Protein AF-A0A1S8C5R9-F1 (afdb_monomer_lite)

Structure (mmCIF, N/CA/C/O backbone):
data_AF-A0A1S8C5R9-F1
#
_entry.id   AF-A0A1S8C5R9-F1
#
loop_
_atom_site.group_PDB
_atom_site.id
_atom_site.type_symbol
_atom_site.label_atom_id
_atom_site.label_alt_id
_atom_site.label_comp_id
_atom_site.label_asym_id
_atom_site.label_entity_id
_atom_site.label_seq_id
_atom_site.pdbx_PDB_ins_code
_atom_site.Cartn_x
_atom_site.Cartn_y
_atom_site.Cartn_z
_atom_site.occupancy
_atom_site.B_iso_or_equiv
_atom_site.auth_seq_id
_atom_site.auth_comp_id
_atom_site.auth_asym_id
_atom_site.auth_atom_id
_atom_site.pdbx_PDB_model_num
ATOM 1 N N . MET A 1 1 ? -8.268 -9.044 5.255 1.00 75.50 1 MET A N 1
ATOM 2 C CA . MET A 1 1 ? -7.318 -8.316 4.383 1.00 75.50 1 MET A CA 1
ATOM 3 C C . MET A 1 1 ? -8.124 -7.623 3.298 1.00 75.50 1 MET A C 1
ATOM 5 O O . MET A 1 1 ? -9.145 -8.179 2.919 1.00 75.50 1 MET A O 1
ATOM 9 N N . LEU A 1 2 ? -7.698 -6.442 2.844 1.00 86.75 2 LEU A N 1
ATOM 10 C CA . LEU A 1 2 ? -8.316 -5.713 1.730 1.00 86.75 2 LEU A CA 1
ATOM 11 C C . LEU A 1 2 ? -7.567 -6.052 0.435 1.00 86.75 2 LEU A C 1
ATOM 13 O O . LEU A 1 2 ? -6.334 -6.044 0.431 1.00 86.75 2 LEU A O 1
ATOM 17 N N . LEU A 1 3 ? -8.301 -6.357 -0.632 1.00 90.56 3 LEU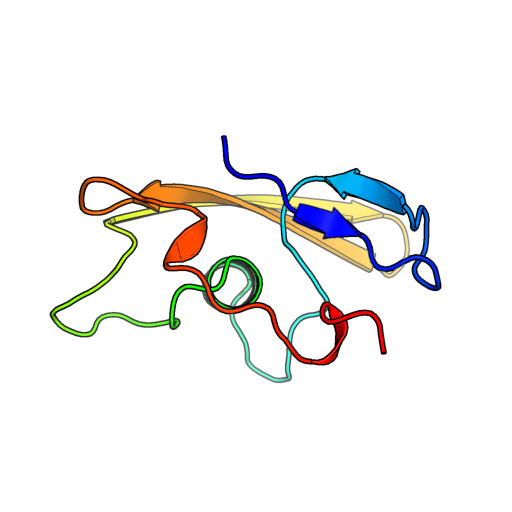 A N 1
ATOM 18 C CA . LEU A 1 3 ? -7.754 -6.618 -1.961 1.00 90.56 3 LEU A CA 1
ATOM 19 C C . LEU A 1 3 ? -8.488 -5.759 -2.988 1.00 90.56 3 LEU A C 1
ATOM 21 O O . LEU A 1 3 ? -9.678 -5.497 -2.839 1.00 90.56 3 LEU A O 1
ATOM 25 N N . GLN A 1 4 ? -7.772 -5.374 -4.038 1.00 88.25 4 GLN A N 1
ATOM 26 C CA . GLN A 1 4 ? -8.290 -4.659 -5.194 1.00 88.25 4 GLN A CA 1
ATOM 27 C C . GLN A 1 4 ? -8.065 -5.503 -6.450 1.00 88.25 4 GLN A C 1
ATOM 29 O O . GLN A 1 4 ? -7.000 -6.106 -6.625 1.00 88.25 4 GLN A O 1
ATOM 34 N N . LEU A 1 5 ? -9.071 -5.542 -7.324 1.00 89.25 5 LEU A N 1
ATOM 35 C CA . LEU A 1 5 ? -8.926 -6.102 -8.660 1.00 89.25 5 LEU A CA 1
ATOM 36 C C . LEU A 1 5 ? -8.147 -5.109 -9.526 1.00 89.25 5 LEU A C 1
ATOM 38 O O . LEU A 1 5 ? -8.561 -3.965 -9.704 1.00 89.25 5 LEU A O 1
ATOM 42 N N . ARG A 1 6 ? -7.003 -5.542 -10.055 1.00 88.31 6 ARG A N 1
ATOM 43 C CA . ARG A 1 6 ? -6.164 -4.711 -10.919 1.00 88.31 6 ARG A CA 1
ATOM 44 C C . ARG A 1 6 ? -6.862 -4.449 -12.245 1.00 88.31 6 ARG A C 1
ATOM 46 O O . ARG A 1 6 ? -7.305 -5.390 -12.907 1.00 88.31 6 ARG A O 1
ATOM 53 N N . VAL A 1 7 ? -6.868 -3.188 -12.667 1.00 86.62 7 VAL A N 1
ATOM 54 C CA . VAL A 1 7 ? -7.315 -2.792 -14.003 1.00 86.62 7 VAL A CA 1
ATOM 55 C C . VAL A 1 7 ? -6.565 -3.582 -15.083 1.00 86.62 7 VAL A C 1
ATOM 57 O O . VAL A 1 7 ? -5.364 -3.842 -14.962 1.00 86.62 7 VAL A O 1
ATOM 60 N N . GLY A 1 8 ? -7.284 -4.003 -16.127 1.00 88.00 8 GLY A N 1
ATOM 61 C CA . GLY A 1 8 ? -6.809 -5.001 -17.092 1.00 88.00 8 GLY A CA 1
ATOM 62 C C . GLY A 1 8 ? -5.530 -4.623 -17.845 1.00 88.00 8 GLY A C 1
ATOM 63 O O . GLY A 1 8 ? -4.746 -5.506 -18.175 1.00 88.00 8 GLY A O 1
ATOM 64 N N . TRP A 1 9 ? -5.281 -3.332 -18.071 1.00 83.44 9 TRP A N 1
ATOM 65 C CA . TRP A 1 9 ? -4.096 -2.854 -18.793 1.00 83.44 9 TRP A CA 1
ATOM 66 C C . TRP A 1 9 ? -2.838 -2.728 -17.919 1.00 83.44 9 TRP A C 1
ATOM 68 O O . TRP A 1 9 ? -1.751 -2.474 -18.437 1.00 83.44 9 TRP A O 1
ATOM 78 N N . SER A 1 10 ? -2.958 -2.908 -16.601 1.00 84.19 10 SER A N 1
ATOM 79 C CA . SER A 1 10 ? -1.815 -2.838 -15.686 1.00 84.19 10 SER A CA 1
ATOM 80 C C . SER A 1 10 ? -0.965 -4.116 -15.713 1.00 84.19 10 SER A C 1
ATOM 82 O O . SER A 1 10 ? -1.383 -5.176 -16.185 1.00 84.19 10 SER A O 1
ATOM 84 N N . HIS A 1 11 ? 0.251 -4.044 -15.163 1.00 81.56 11 HIS A N 1
ATOM 85 C CA . HIS A 1 11 ? 1.072 -5.234 -14.941 1.00 81.56 11 HIS A CA 1
ATOM 86 C C . HIS A 1 11 ? 0.337 -6.217 -14.012 1.00 81.56 11 HIS A C 1
ATOM 88 O O . HIS A 1 11 ? -0.048 -5.853 -12.897 1.00 81.56 11 HIS A O 1
ATOM 94 N N . HIS A 1 12 ? 0.163 -7.461 -14.475 1.00 86.19 12 HIS A N 1
ATOM 95 C CA . HIS A 1 12 ? -0.715 -8.462 -13.852 1.00 86.19 12 HIS A CA 1
ATOM 96 C C . HIS A 1 12 ? -2.187 -8.005 -13.727 1.00 86.19 12 HIS A C 1
ATOM 98 O O . HIS A 1 12 ? -2.865 -8.333 -12.749 1.00 86.19 12 HIS A O 1
ATOM 104 N N . GLY A 1 13 ? -2.690 -7.238 -14.699 1.00 88.88 13 GLY A N 1
ATOM 105 C CA . GLY A 1 13 ? -4.091 -6.823 -14.776 1.00 88.88 13 GLY A CA 1
ATOM 106 C C . GLY A 1 13 ? -5.074 -7.999 -14.739 1.00 88.88 13 GLY A C 1
ATOM 107 O O . GLY A 1 13 ? -4.752 -9.116 -15.144 1.00 88.88 13 GLY A O 1
ATOM 108 N N . GLY A 1 14 ? -6.271 -7.760 -14.199 1.00 90.31 14 GLY A N 1
ATOM 109 C CA . GLY A 1 14 ? -7.296 -8.792 -14.007 1.00 90.31 14 GLY A CA 1
ATOM 110 C C . GLY A 1 14 ? -7.056 -9.723 -12.811 1.00 90.31 14 GLY A C 1
ATOM 111 O O . GLY A 1 14 ? -7.823 -10.662 -12.610 1.00 90.31 14 GLY A O 1
ATOM 112 N N . THR A 1 15 ? -6.023 -9.475 -11.999 1.00 92.81 15 THR A N 1
ATOM 113 C CA . THR A 1 15 ? -5.748 -10.241 -10.771 1.00 92.81 15 THR A CA 1
ATOM 114 C C . THR A 1 15 ? -6.085 -9.445 -9.513 1.00 92.81 15 THR A C 1
ATOM 116 O O . THR A 1 15 ? -6.032 -8.214 -9.499 1.00 92.81 15 THR A O 1
ATOM 119 N N . TRP A 1 16 ? -6.429 -10.154 -8.437 1.00 92.06 16 TRP A N 1
ATOM 120 C CA . TRP A 1 16 ? -6.599 -9.557 -7.115 1.00 92.06 16 TRP A CA 1
ATOM 121 C C . TRP A 1 16 ? -5.241 -9.367 -6.443 1.00 92.06 16 TRP A C 1
ATOM 123 O O . TRP A 1 16 ? -4.435 -10.296 -6.378 1.00 92.06 16 TRP A O 1
ATOM 133 N N . GLY A 1 17 ? -5.001 -8.178 -5.901 1.00 90.62 17 GLY A N 1
ATOM 134 C CA . GLY A 1 17 ? -3.782 -7.866 -5.162 1.00 90.62 17 GLY A CA 1
ATOM 135 C C . GLY A 1 17 ? -4.026 -6.860 -4.049 1.00 90.62 17 GLY A C 1
ATOM 136 O O . GLY A 1 17 ? -5.117 -6.314 -3.910 1.00 90.62 17 GLY A O 1
ATOM 137 N N . THR A 1 18 ? -3.003 -6.610 -3.237 1.00 90.94 18 THR A N 1
ATOM 138 C CA . THR A 1 18 ? -3.051 -5.507 -2.273 1.00 90.94 18 THR A CA 1
ATOM 139 C C . THR A 1 18 ? -3.114 -4.172 -3.023 1.00 90.94 18 THR A C 1
ATOM 141 O O . THR A 1 18 ? -2.360 -4.024 -3.994 1.00 90.94 18 THR A O 1
ATOM 144 N N . PRO A 1 19 ? -3.942 -3.208 -2.577 1.00 89.31 19 PRO A N 1
ATOM 145 C CA . PRO A 1 19 ? -3.903 -1.847 -3.100 1.00 89.31 19 PRO A CA 1
ATOM 146 C C . PRO A 1 19 ? -2.497 -1.257 -2.970 1.00 89.31 19 PRO A C 1
ATOM 148 O O . PRO A 1 19 ? -1.760 -1.580 -2.031 1.00 89.31 19 PRO A O 1
ATOM 151 N N . GLY A 1 20 ? -2.113 -0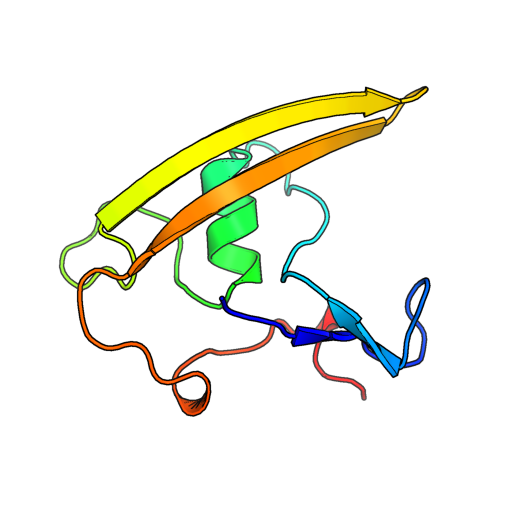.421 -3.925 1.00 90.00 20 GLY A N 1
ATOM 152 C CA . GLY A 1 20 ? -0.802 0.207 -3.939 1.00 90.00 20 GLY A CA 1
ATOM 153 C C . GLY A 1 20 ? -0.444 0.766 -5.307 1.00 90.00 20 GLY A C 1
ATOM 154 O O . GLY A 1 20 ? -0.958 0.320 -6.329 1.00 90.00 20 GLY A O 1
ATOM 155 N N . GLY A 1 21 ? 0.507 1.689 -5.303 1.00 89.81 21 GLY A N 1
ATOM 156 C CA . GLY A 1 21 ? 0.935 2.433 -6.477 1.00 89.81 21 GLY A CA 1
ATOM 157 C C . GLY A 1 21 ? 2.275 3.114 -6.233 1.00 89.81 21 GLY A C 1
ATOM 158 O O . GLY A 1 21 ? 2.952 2.865 -5.227 1.00 89.81 21 GLY A O 1
ATOM 159 N N . ALA A 1 22 ? 2.683 3.947 -7.187 1.00 92.50 22 ALA A N 1
ATOM 160 C CA . ALA A 1 22 ? 3.885 4.756 -7.049 1.00 92.50 22 ALA A CA 1
ATOM 161 C C . ALA A 1 22 ? 3.656 5.893 -6.040 1.00 92.50 22 ALA A C 1
ATOM 163 O O . ALA A 1 22 ? 2.550 6.410 -5.906 1.00 92.50 22 ALA A O 1
ATOM 164 N N . LEU A 1 23 ? 4.719 6.298 -5.342 1.00 92.50 23 LEU A N 1
ATOM 165 C CA . LEU A 1 23 ? 4.654 7.468 -4.468 1.00 92.50 23 LEU A CA 1
ATOM 166 C C . LEU A 1 23 ? 4.659 8.752 -5.291 1.00 92.50 23 LEU A C 1
ATOM 168 O O . LEU A 1 23 ? 5.434 8.890 -6.242 1.00 92.50 23 LEU A O 1
ATOM 172 N N . HIS A 1 24 ? 3.855 9.721 -4.866 1.00 91.12 24 HIS A N 1
ATOM 173 C CA . HIS A 1 24 ? 3.978 11.092 -5.343 1.00 91.12 24 HIS A CA 1
ATOM 174 C C . HIS A 1 24 ? 5.220 11.787 -4.749 1.00 91.12 24 HIS A C 1
ATOM 176 O O . HIS A 1 24 ? 5.767 11.351 -3.728 1.00 91.12 24 HIS A O 1
ATOM 182 N N . PRO A 1 25 ? 5.696 12.893 -5.356 1.00 93.44 25 PRO A N 1
ATOM 183 C CA . PRO A 1 25 ? 6.782 13.684 -4.786 1.00 93.44 25 PRO A CA 1
ATOM 184 C C . PRO A 1 25 ? 6.484 14.103 -3.339 1.00 93.44 25 PRO A C 1
ATOM 186 O O . PRO A 1 25 ? 5.398 14.592 -3.046 1.00 93.44 25 PRO A O 1
ATOM 189 N N . ALA A 1 26 ? 7.465 13.924 -2.449 1.00 91.56 26 ALA A N 1
ATOM 190 C CA . ALA A 1 26 ? 7.370 14.199 -1.008 1.00 91.56 26 ALA A CA 1
ATOM 191 C C . ALA A 1 26 ? 6.310 13.385 -0.228 1.00 91.56 26 ALA A C 1
ATOM 193 O O . ALA A 1 26 ? 6.102 13.642 0.958 1.00 91.56 26 ALA A O 1
ATOM 194 N N . GLU A 1 27 ? 5.685 12.378 -0.845 1.00 92.00 27 GLU A N 1
ATOM 195 C CA . GLU A 1 27 ? 4.739 11.486 -0.175 1.00 92.00 27 GLU A CA 1
ATOM 196 C C . GLU A 1 27 ? 5.475 10.447 0.683 1.00 92.00 27 GLU A C 1
ATOM 198 O O . GLU A 1 27 ? 6.451 9.821 0.253 1.00 92.00 27 GLU A O 1
ATOM 203 N N . SER A 1 28 ? 5.007 10.239 1.918 1.00 91.12 28 SER A N 1
ATOM 204 C CA . SER A 1 28 ? 5.528 9.156 2.749 1.00 91.12 28 SER A CA 1
ATOM 205 C C . SER A 1 28 ? 4.985 7.809 2.266 1.00 91.12 28 SER A C 1
ATOM 207 O O . SER A 1 28 ? 3.860 7.707 1.785 1.00 91.12 28 SER A O 1
ATOM 209 N N . ALA A 1 29 ? 5.749 6.730 2.453 1.00 92.19 29 ALA A N 1
ATOM 210 C CA . ALA A 1 29 ? 5.292 5.399 2.050 1.00 92.19 29 ALA A CA 1
ATOM 211 C C . ALA A 1 29 ? 3.981 4.967 2.737 1.00 92.19 29 ALA A C 1
ATOM 213 O O . ALA A 1 29 ? 3.201 4.215 2.159 1.00 92.19 29 ALA A O 1
ATOM 214 N N . ALA A 1 30 ? 3.747 5.431 3.970 1.00 89.69 30 ALA A N 1
ATOM 215 C CA . ALA A 1 30 ? 2.505 5.174 4.687 1.00 89.69 30 ALA A CA 1
ATOM 216 C C . ALA A 1 30 ? 1.338 5.949 4.068 1.00 89.69 30 ALA A C 1
ATOM 218 O O . ALA A 1 30 ? 0.296 5.353 3.817 1.00 89.69 30 ALA A O 1
ATOM 219 N N . ASP A 1 31 ? 1.524 7.238 3.786 1.00 88.75 31 ASP A N 1
ATOM 220 C CA . ASP A 1 31 ? 0.475 8.078 3.205 1.00 88.75 31 ASP A CA 1
ATOM 221 C C . ASP A 1 31 ? 0.084 7.596 1.805 1.00 88.75 31 ASP A C 1
ATOM 223 O O . ASP A 1 31 ? -1.106 7.442 1.539 1.00 88.75 31 ASP A O 1
ATOM 227 N N . GLY A 1 32 ? 1.065 7.239 0.969 1.00 90.12 32 GLY A N 1
ATOM 228 C CA . GLY A 1 32 ? 0.804 6.667 -0.352 1.00 90.12 32 GLY A CA 1
ATOM 229 C C . GLY A 1 32 ? 0.036 5.350 -0.276 1.00 90.12 32 GLY A C 1
ATOM 230 O O . GLY A 1 32 ? -0.978 5.192 -0.942 1.00 90.12 32 GLY A O 1
ATOM 231 N N . ALA A 1 33 ? 0.435 4.421 0.598 1.00 90.44 33 ALA A N 1
ATOM 232 C CA . ALA A 1 33 ? -0.292 3.160 0.751 1.00 90.44 33 ALA A CA 1
ATOM 233 C C . ALA A 1 33 ? -1.744 3.349 1.232 1.00 90.44 33 ALA A C 1
ATOM 235 O O . ALA A 1 33 ? -2.625 2.605 0.809 1.00 90.44 33 ALA A O 1
ATOM 236 N N . LEU A 1 34 ? -2.004 4.324 2.112 1.00 87.19 34 LEU A N 1
ATOM 237 C CA . LEU A 1 34 ? -3.360 4.617 2.587 1.00 87.19 34 LEU A CA 1
ATOM 238 C C . LEU A 1 34 ? -4.208 5.301 1.509 1.00 87.19 34 LEU A C 1
ATOM 240 O O . LEU A 1 34 ? -5.360 4.904 1.324 1.00 87.19 34 LEU A O 1
ATOM 244 N N . ARG A 1 35 ? -3.623 6.255 0.767 1.00 87.38 35 ARG A N 1
ATOM 245 C CA . ARG A 1 35 ? -4.248 6.899 -0.396 1.00 87.38 35 ARG A CA 1
ATOM 246 C C . ARG A 1 35 ? -4.689 5.856 -1.421 1.00 87.38 35 ARG A C 1
ATOM 248 O O . ARG A 1 35 ? -5.846 5.859 -1.822 1.00 87.38 35 ARG A O 1
ATOM 255 N N . GLU A 1 36 ? -3.796 4.939 -1.785 1.00 87.38 36 GLU A N 1
ATOM 256 C CA . GLU A 1 36 ? -4.078 3.854 -2.738 1.00 87.38 36 GLU A CA 1
ATOM 257 C C . GLU A 1 36 ? -5.097 2.840 -2.206 1.00 87.38 36 GLU A C 1
ATOM 259 O O . GLU A 1 36 ? -5.808 2.203 -2.973 1.00 87.38 36 GLU A O 1
ATOM 264 N N . ALA A 1 37 ? -5.209 2.692 -0.884 1.00 86.00 37 ALA A N 1
ATOM 265 C CA . ALA A 1 37 ? -6.253 1.887 -0.255 1.00 86.00 37 ALA A CA 1
ATOM 266 C C . ALA A 1 37 ? -7.616 2.605 -0.177 1.00 86.00 37 ALA A C 1
ATOM 268 O O . ALA A 1 37 ? -8.527 2.086 0.467 1.00 86.00 37 ALA A O 1
ATOM 269 N N . GLY A 1 38 ? -7.762 3.791 -0.779 1.00 77.69 38 GLY A N 1
ATOM 270 C CA . GLY A 1 38 ? -9.007 4.562 -0.809 1.00 77.69 38 GLY A CA 1
ATOM 271 C C . GLY A 1 38 ? -9.330 5.302 0.492 1.00 77.69 38 GLY A C 1
ATOM 272 O O . GLY A 1 38 ? -10.434 5.822 0.642 1.00 77.69 38 GLY A O 1
ATOM 273 N N . GLY A 1 39 ? -8.395 5.357 1.450 1.00 65.56 39 GLY A N 1
ATOM 274 C CA . GLY A 1 39 ? -8.560 6.113 2.691 1.00 65.56 39 GLY A CA 1
ATOM 275 C C . GLY A 1 39 ? -7.678 7.355 2.692 1.00 65.56 39 GLY A C 1
ATOM 276 O O . GLY A 1 39 ? -6.458 7.241 2.637 1.00 65.56 39 GLY A O 1
ATOM 277 N N . GLY A 1 40 ? -8.285 8.540 2.790 1.00 54.81 40 GLY A N 1
ATOM 278 C CA . GLY A 1 40 ? -7.556 9.809 2.832 1.00 54.81 40 GLY A CA 1
ATOM 279 C C . GLY A 1 40 ? -6.379 9.774 3.814 1.00 54.81 40 GLY A C 1
ATOM 280 O O . GLY A 1 40 ? -6.529 9.401 4.982 1.00 54.81 40 GLY A O 1
ATOM 281 N N . ALA A 1 41 ? -5.193 10.134 3.322 1.00 44.69 41 ALA A N 1
ATOM 282 C CA . ALA A 1 41 ? -3.987 10.234 4.128 1.00 44.69 41 ALA A CA 1
ATOM 283 C C . ALA A 1 41 ? -4.138 11.330 5.200 1.00 44.69 41 ALA A C 1
ATOM 285 O O . ALA A 1 41 ? -4.679 12.404 4.937 1.00 44.69 41 ALA A O 1
ATOM 286 N N . GLY A 1 42 ? -3.615 11.082 6.404 1.00 43.62 42 GLY A N 1
ATOM 287 C CA . GLY A 1 42 ? -3.404 12.132 7.405 1.00 43.62 42 GLY A CA 1
ATOM 288 C C . GLY A 1 42 ? -4.204 12.030 8.708 1.00 43.62 42 GLY A C 1
ATOM 289 O O . GLY A 1 42 ? -5.225 11.359 8.836 1.00 43.62 42 GLY A O 1
ATOM 290 N N . ALA A 1 43 ? -3.676 12.708 9.729 1.00 43.56 43 ALA A N 1
ATOM 291 C CA . ALA A 1 43 ? -4.106 12.660 11.124 1.00 43.56 43 ALA A CA 1
ATOM 292 C C . ALA A 1 43 ? -5.341 13.514 11.471 1.00 43.56 43 ALA A C 1
ATOM 294 O O . ALA A 1 43 ? -5.392 14.106 12.545 1.00 43.56 43 ALA A O 1
ATOM 295 N N . ALA A 1 44 ? -6.329 13.586 10.580 1.00 42.62 44 ALA A N 1
ATOM 296 C CA . ALA A 1 44 ? -7.564 14.326 10.829 1.00 42.62 44 ALA A CA 1
ATOM 297 C C . ALA A 1 44 ? -8.574 13.499 11.663 1.00 42.62 44 ALA A C 1
ATOM 299 O O . ALA A 1 44 ? -8.577 12.268 11.594 1.00 42.62 44 ALA A O 1
ATOM 300 N N . PRO A 1 45 ? -9.445 14.125 12.470 1.00 38.62 45 PRO A N 1
ATOM 301 C CA . PRO A 1 45 ? -10.562 13.423 13.103 1.00 38.62 45 PRO A CA 1
ATOM 302 C C . PRO A 1 45 ? -11.523 12.880 12.025 1.00 38.62 45 PRO A C 1
ATOM 304 O O . PRO A 1 45 ? -11.902 13.615 11.120 1.00 38.62 45 PRO A O 1
ATOM 307 N N . GLY A 1 46 ? -11.885 11.590 12.105 1.00 54.41 46 GLY A N 1
ATOM 308 C CA . GLY A 1 46 ? -12.667 10.877 11.072 1.00 54.41 46 GLY A CA 1
ATOM 309 C C . GLY A 1 46 ? -11.889 9.834 10.249 1.00 54.41 46 GLY A C 1
ATOM 310 O O . GLY A 1 46 ? -12.385 9.362 9.233 1.00 54.41 46 GLY A O 1
ATOM 311 N N . ARG A 1 47 ? -10.667 9.470 10.663 1.00 63.78 47 ARG A N 1
ATOM 312 C CA . ARG A 1 47 ? -9.806 8.508 9.949 1.00 63.78 47 ARG A CA 1
ATOM 313 C C . ARG A 1 47 ? -10.417 7.122 9.797 1.00 63.78 47 ARG A C 1
ATOM 315 O O . ARG A 1 47 ? -10.847 6.517 10.772 1.00 63.78 47 ARG A O 1
ATOM 322 N N . THR A 1 48 ? -10.222 6.554 8.613 1.00 64.19 48 THR A N 1
ATOM 323 C CA . THR A 1 48 ? -10.442 5.132 8.331 1.00 64.19 48 THR A CA 1
ATOM 324 C C . THR A 1 48 ? -9.401 4.230 9.004 1.00 64.19 48 THR A C 1
ATOM 326 O O . THR A 1 48 ? -9.682 3.056 9.194 1.00 64.19 48 THR A O 1
ATOM 329 N N . TRP A 1 49 ? -8.221 4.738 9.406 1.00 78.25 49 TRP A N 1
ATOM 330 C CA . TRP A 1 49 ? -7.068 3.927 9.852 1.00 78.25 49 TRP A CA 1
ATOM 331 C C . TRP A 1 49 ? -6.438 4.398 11.180 1.00 78.25 49 TRP A C 1
ATOM 333 O O . TRP A 1 49 ? -6.131 5.581 11.338 1.00 78.2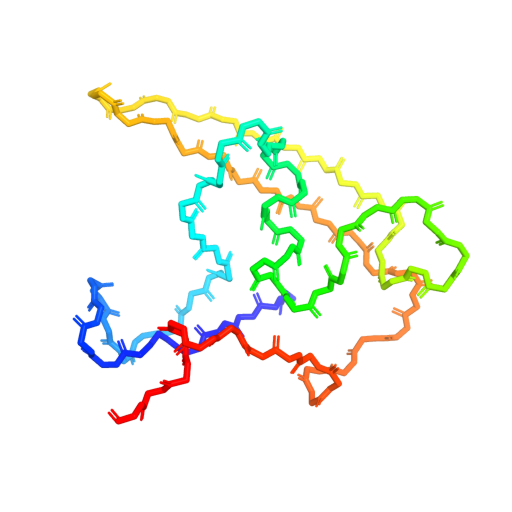5 49 TRP A O 1
ATOM 343 N N . CYS A 1 50 ? -6.174 3.459 12.099 1.00 69.50 50 CYS A N 1
ATOM 344 C CA . CYS A 1 50 ? -5.684 3.695 13.470 1.00 69.50 50 CYS A CA 1
ATOM 345 C C . CYS A 1 50 ? -4.178 3.463 13.677 1.00 69.50 50 CYS A C 1
ATOM 347 O O . CYS A 1 50 ? -3.564 4.094 14.535 1.00 69.50 50 CYS A O 1
ATOM 349 N N . SER A 1 51 ? -3.564 2.538 12.939 1.00 70.62 51 SER A N 1
ATOM 350 C CA . SER A 1 51 ? -2.126 2.256 13.046 1.00 70.62 51 SER A CA 1
ATOM 351 C C . SER A 1 51 ? -1.579 1.733 11.727 1.00 70.62 51 SER A C 1
ATOM 353 O O . SER A 1 51 ? -2.322 1.109 10.972 1.00 70.62 51 SER A O 1
ATOM 355 N N . ALA A 1 52 ? -0.295 1.980 11.461 1.00 80.81 52 ALA A N 1
ATOM 356 C CA . ALA A 1 52 ? 0.410 1.479 10.289 1.00 80.81 52 ALA A CA 1
ATOM 357 C C . ALA A 1 52 ? 1.811 0.990 10.683 1.00 80.81 52 ALA A C 1
ATOM 359 O O . ALA A 1 52 ? 2.529 1.662 11.424 1.00 80.81 52 ALA A O 1
ATOM 360 N N . ARG A 1 53 ? 2.205 -0.184 10.185 1.00 88.00 53 ARG A N 1
ATOM 361 C CA . ARG A 1 53 ? 3.590 -0.681 10.224 1.00 88.00 53 ARG A CA 1
ATOM 362 C C . ARG A 1 53 ? 4.060 -0.902 8.801 1.00 88.00 53 ARG A C 1
ATOM 364 O O . ARG A 1 53 ? 3.286 -1.392 7.986 1.00 88.00 53 ARG A O 1
ATOM 371 N N . SER A 1 54 ? 5.315 -0.591 8.509 1.00 92.50 54 SER A N 1
ATOM 372 C CA . SER A 1 54 ? 5.866 -0.749 7.167 1.00 92.50 54 SER A CA 1
ATOM 373 C C . SER A 1 54 ? 7.098 -1.646 7.146 1.00 92.50 54 SER A C 1
ATOM 375 O O . SER A 1 54 ? 7.858 -1.731 8.113 1.00 92.50 54 SER A O 1
ATOM 377 N N . ARG A 1 55 ? 7.289 -2.332 6.020 1.00 95.06 55 ARG A N 1
ATOM 378 C CA . ARG A 1 55 ? 8.528 -3.031 5.683 1.00 95.06 55 ARG A CA 1
ATOM 379 C C . ARG A 1 55 ? 8.915 -2.661 4.262 1.00 95.06 55 ARG A C 1
ATOM 381 O O . ARG A 1 55 ? 8.111 -2.816 3.349 1.00 95.06 55 ARG A O 1
ATOM 388 N N . SER A 1 56 ? 10.150 -2.206 4.090 1.00 95.75 56 SER A N 1
ATOM 389 C CA . SER A 1 56 ? 10.699 -1.876 2.778 1.00 95.75 56 SER A CA 1
ATOM 390 C C . SER A 1 56 ? 11.662 -2.953 2.296 1.00 95.75 56 SER A C 1
ATOM 392 O O . SER A 1 56 ? 12.371 -3.580 3.084 1.00 95.75 56 SER A O 1
ATOM 394 N N . THR A 1 57 ? 11.706 -3.159 0.988 1.00 96.69 57 THR A N 1
ATOM 395 C CA . THR A 1 57 ? 12.688 -4.000 0.305 1.00 96.69 57 THR A CA 1
ATOM 396 C C . THR A 1 57 ? 13.124 -3.283 -0.965 1.00 96.69 57 THR A C 1
ATOM 398 O O . THR A 1 57 ? 12.293 -2.760 -1.706 1.00 96.69 57 THR A O 1
ATOM 401 N N . THR A 1 58 ? 14.432 -3.218 -1.192 1.00 96.50 58 THR A N 1
ATOM 402 C CA . THR A 1 58 ? 15.011 -2.640 -2.408 1.00 96.50 58 THR A CA 1
ATOM 403 C C . THR A 1 58 ? 15.362 -3.767 -3.371 1.00 96.50 58 THR A C 1
ATOM 405 O O . THR A 1 58 ? 15.912 -4.789 -2.962 1.00 96.50 58 THR A O 1
ATOM 408 N N . THR A 1 59 ? 15.037 -3.602 -4.647 1.00 93.88 59 THR A N 1
ATOM 409 C CA . THR A 1 59 ? 15.355 -4.555 -5.713 1.00 93.88 59 THR A CA 1
ATOM 410 C C . THR A 1 59 ? 15.711 -3.772 -6.970 1.00 93.88 59 THR A C 1
ATOM 412 O O . THR A 1 59 ? 14.853 -3.123 -7.567 1.00 93.88 59 THR A O 1
ATOM 415 N N . GLY A 1 60 ? 16.991 -3.811 -7.349 1.00 94.75 60 GLY A N 1
ATOM 416 C CA . GLY A 1 60 ? 17.532 -2.908 -8.367 1.00 94.75 60 GLY A CA 1
ATOM 417 C C . GLY A 1 60 ? 17.333 -1.446 -7.959 1.00 94.75 60 GLY A C 1
ATOM 418 O O . GLY A 1 60 ? 17.541 -1.095 -6.797 1.00 94.75 60 GLY A O 1
ATOM 419 N N . ASP A 1 61 ? 16.865 -0.630 -8.900 1.00 95.88 61 ASP A N 1
ATOM 420 C CA . ASP A 1 61 ? 16.598 0.800 -8.689 1.00 95.88 61 ASP A CA 1
ATOM 421 C C . ASP A 1 61 ? 15.265 1.078 -7.971 1.00 95.88 61 ASP A C 1
ATOM 423 O O . ASP A 1 61 ? 14.964 2.217 -7.614 1.00 95.88 61 ASP A O 1
ATOM 427 N N . TRP A 1 62 ? 14.455 0.042 -7.727 1.00 93.44 62 TRP A N 1
ATOM 428 C CA . TRP A 1 62 ? 13.137 0.177 -7.115 1.00 93.44 62 TRP A CA 1
ATOM 429 C C . TRP A 1 62 ? 13.163 -0.150 -5.624 1.00 93.44 62 TRP A C 1
ATOM 431 O O . TRP A 1 62 ? 13.752 -1.140 -5.184 1.00 93.44 62 TRP A O 1
ATOM 441 N N . ARG A 1 63 ? 12.440 0.645 -4.833 1.00 95.25 63 ARG A N 1
ATOM 442 C CA . ARG A 1 63 ? 12.117 0.338 -3.436 1.00 95.25 63 ARG A CA 1
ATOM 443 C C . ARG A 1 63 ? 10.620 0.090 -3.308 1.00 95.25 63 ARG A C 1
ATOM 445 O O . ARG A 1 63 ? 9.820 0.986 -3.551 1.00 95.25 63 ARG A O 1
ATOM 452 N N . TYR A 1 64 ? 10.262 -1.088 -2.819 1.00 94.25 64 TYR A N 1
ATOM 453 C CA . TYR A 1 64 ? 8.890 -1.462 -2.499 1.00 94.25 64 TYR A CA 1
ATOM 454 C C . TYR A 1 64 ? 8.685 -1.364 -0.992 1.00 94.25 64 TYR A C 1
ATOM 456 O O . TYR A 1 64 ? 9.495 -1.887 -0.227 1.00 94.25 64 TYR A O 1
ATOM 464 N N . THR A 1 65 ? 7.623 -0.691 -0.550 1.00 96.00 65 THR A N 1
ATOM 465 C CA . THR A 1 65 ? 7.265 -0.608 0.871 1.00 96.00 65 THR A CA 1
ATOM 466 C C . THR A 1 65 ? 5.865 -1.156 1.079 1.00 96.00 65 THR A C 1
ATOM 468 O O . THR A 1 65 ? 4.894 -0.568 0.622 1.00 96.00 65 THR A O 1
ATOM 471 N N . THR A 1 66 ? 5.760 -2.280 1.785 1.00 94.44 66 THR A N 1
ATOM 472 C CA . THR A 1 66 ? 4.475 -2.851 2.194 1.00 94.44 66 THR A CA 1
ATOM 473 C C . THR A 1 66 ? 4.052 -2.221 3.510 1.00 94.44 66 THR A C 1
ATOM 475 O O . THR A 1 66 ? 4.833 -2.210 4.465 1.00 94.44 66 THR A O 1
ATOM 478 N N . VAL A 1 67 ? 2.814 -1.734 3.577 1.00 92.88 67 VAL A N 1
ATOM 479 C CA . VAL A 1 67 ? 2.225 -1.141 4.780 1.00 92.88 67 VAL A CA 1
ATOM 480 C C . VAL A 1 67 ? 1.078 -2.020 5.263 1.00 92.88 67 VAL A C 1
ATOM 482 O O . VAL A 1 67 ? 0.159 -2.331 4.514 1.00 92.88 67 VAL A O 1
ATOM 485 N N . LEU A 1 68 ? 1.136 -2.425 6.528 1.00 92.12 68 LEU A N 1
ATOM 486 C CA . LEU A 1 68 ? 0.045 -3.089 7.225 1.00 92.12 68 LEU A CA 1
ATOM 487 C C . LEU A 1 68 ? -0.671 -2.053 8.089 1.00 92.12 68 LEU A C 1
ATOM 489 O O . LEU A 1 68 ? -0.093 -1.578 9.070 1.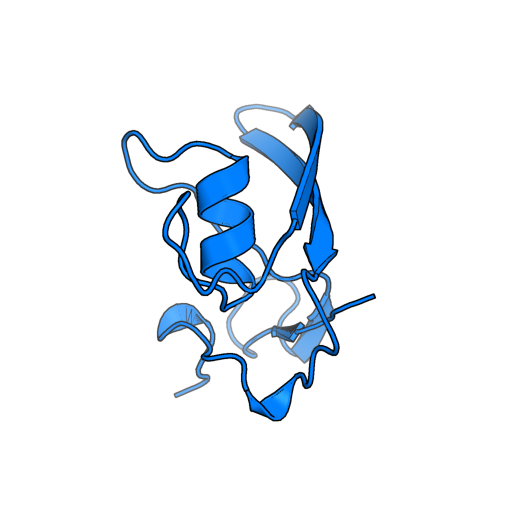00 92.12 68 LEU A O 1
ATOM 493 N N . ALA A 1 69 ? -1.911 -1.728 7.727 1.00 89.50 69 ALA A N 1
ATOM 494 C CA . ALA A 1 69 ? -2.749 -0.784 8.452 1.00 89.50 69 ALA A CA 1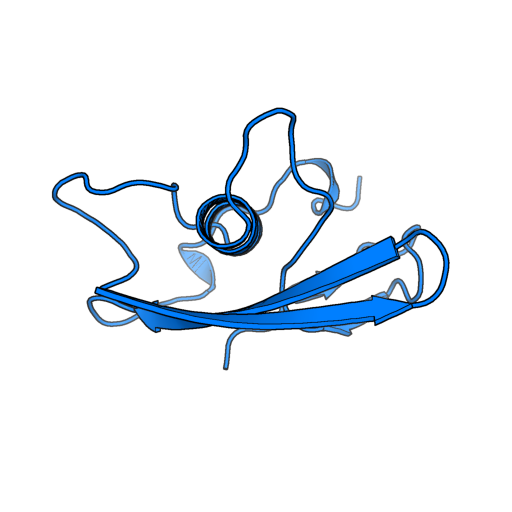
ATOM 495 C C . ALA A 1 69 ? -3.940 -1.474 9.135 1.00 89.50 69 ALA A C 1
ATOM 497 O O . ALA A 1 69 ? -4.472 -2.460 8.628 1.00 89.50 69 ALA A O 1
ATOM 498 N N . THR A 1 70 ? -4.355 -0.950 10.291 1.00 87.75 70 THR A N 1
ATOM 499 C CA . THR A 1 70 ? -5.572 -1.395 10.997 1.00 87.75 70 THR A CA 1
ATOM 500 C C . THR A 1 70 ? -6.659 -0.338 10.842 1.00 87.75 70 THR A C 1
ATOM 502 O O . THR A 1 70 ? -6.370 0.827 11.140 1.00 87.75 70 THR A O 1
ATOM 505 N N . PRO A 1 71 ? -7.879 -0.694 10.399 1.00 84.69 71 PRO A N 1
ATOM 506 C CA . PRO A 1 71 ? -8.956 0.274 10.293 1.00 84.69 71 PRO A CA 1
ATOM 507 C C . PRO A 1 71 ? -9.382 0.774 11.680 1.00 84.69 71 PRO A C 1
ATOM 509 O O . PRO A 1 71 ? -9.225 0.077 12.683 1.00 84.69 71 PRO A O 1
ATOM 512 N N . ALA A 1 72 ? -9.882 2.003 11.749 1.00 82.81 72 ALA A N 1
ATOM 513 C CA . ALA A 1 72 ? -10.305 2.634 12.997 1.00 82.81 72 ALA A CA 1
ATOM 514 C C . ALA A 1 72 ? -11.657 2.124 13.515 1.00 82.81 72 ALA A C 1
ATOM 516 O O . ALA A 1 72 ? -11.984 2.310 14.685 1.00 82.81 72 ALA A O 1
ATOM 517 N N . GLY A 1 73 ? -12.414 1.451 12.654 1.00 83.88 73 GLY A N 1
ATOM 518 C CA . GLY A 1 73 ? -13.689 0.819 12.952 1.00 83.88 73 GLY A CA 1
ATOM 519 C C . GLY A 1 73 ? -14.019 -0.236 11.896 1.00 83.88 73 GLY A C 1
ATOM 520 O O . GLY A 1 73 ? -13.117 -0.683 11.178 1.00 83.88 73 GLY A O 1
ATOM 521 N N . PRO A 1 74 ? -15.293 -0.649 11.793 1.00 83.19 74 PRO A N 1
ATOM 522 C CA . PRO A 1 74 ? -15.760 -1.456 10.673 1.00 83.19 74 PRO A CA 1
ATOM 523 C C . PRO A 1 74 ? -15.379 -0.805 9.341 1.00 83.19 74 PRO A C 1
ATOM 525 O O . PRO A 1 74 ? -15.478 0.411 9.190 1.00 83.19 74 PRO A O 1
ATOM 528 N N . LEU A 1 75 ? -14.924 -1.626 8.400 1.00 80.50 75 LEU A N 1
ATOM 529 C CA . LEU A 1 75 ? -14.529 -1.209 7.062 1.00 80.50 75 LEU A CA 1
ATOM 530 C C . LEU A 1 75 ? -15.373 -1.993 6.060 1.00 80.50 75 LEU A C 1
ATOM 532 O O . LEU A 1 75 ? -15.225 -3.216 5.988 1.00 80.50 75 LEU A O 1
ATOM 536 N N . ASP A 1 76 ? -16.217 -1.301 5.299 1.00 83.69 76 ASP A N 1
ATOM 537 C CA . ASP A 1 76 ? -16.825 -1.854 4.092 1.00 83.69 76 ASP A CA 1
ATOM 538 C C . ASP A 1 76 ? -15.983 -1.440 2.879 1.00 83.69 76 ASP A C 1
ATOM 540 O O . ASP A 1 76 ? -15.557 -0.292 2.757 1.00 83.69 76 ASP A O 1
ATOM 544 N N . ALA A 1 77 ? -15.709 -2.386 1.983 1.00 81.75 77 ALA A N 1
ATOM 545 C CA . ALA A 1 77 ? -14.979 -2.093 0.755 1.00 81.75 77 ALA A CA 1
ATOM 546 C C . ALA A 1 77 ? -15.792 -1.194 -0.191 1.00 81.75 77 ALA A C 1
ATOM 548 O O . ALA A 1 77 ? -15.197 -0.477 -0.991 1.00 81.75 77 ALA A O 1
ATOM 549 N N . ALA A 1 78 ? -17.125 -1.209 -0.086 1.00 82.50 78 ALA A N 1
ATOM 550 C CA . ALA A 1 78 ? -18.006 -0.347 -0.868 1.00 82.50 78 ALA A CA 1
ATOM 551 C C . ALA A 1 78 ? -17.868 1.147 -0.516 1.00 82.50 78 ALA A C 1
ATOM 553 O O . ALA A 1 78 ? -18.198 1.993 -1.343 1.00 82.50 78 ALA A O 1
ATOM 554 N N . ASP A 1 79 ? -17.350 1.467 0.675 1.00 80.00 79 ASP A N 1
ATOM 555 C CA . ASP A 1 79 ? -17.129 2.847 1.124 1.00 80.00 79 ASP A CA 1
ATOM 556 C C . ASP A 1 79 ? -15.796 3.430 0.615 1.00 80.00 79 ASP A C 1
ATOM 558 O O . ASP A 1 79 ? -15.513 4.615 0.807 1.00 80.00 79 ASP A O 1
ATOM 562 N N . LEU A 1 80 ? -14.950 2.604 -0.011 1.00 80.31 80 LEU A N 1
ATOM 563 C CA . LEU A 1 80 ? -13.642 3.013 -0.514 1.00 80.31 80 LEU A CA 1
ATOM 564 C C . LEU A 1 80 ? -13.745 3.541 -1.943 1.00 80.31 80 LEU A C 1
ATOM 566 O O . LEU A 1 80 ? -14.369 2.938 -2.816 1.00 80.31 80 LEU A O 1
ATOM 570 N N . VAL A 1 81 ? -13.067 4.658 -2.193 1.00 77.44 81 VAL A N 1
ATOM 571 C CA . VAL A 1 81 ? -13.010 5.281 -3.517 1.00 77.44 81 VAL A CA 1
ATOM 572 C C . VAL A 1 81 ? -11.725 4.854 -4.213 1.00 77.44 81 VAL A C 1
ATOM 574 O O . VAL A 1 81 ? -10.630 5.063 -3.692 1.00 77.44 81 VAL A O 1
ATOM 577 N N . LEU A 1 82 ? -11.867 4.253 -5.394 1.00 73.06 82 LEU A N 1
ATOM 578 C CA . LEU A 1 82 ? -10.739 3.923 -6.261 1.00 73.06 82 LEU A CA 1
ATOM 579 C C . LEU A 1 82 ? -10.194 5.190 -6.926 1.00 73.06 82 LEU A C 1
ATOM 581 O O . LEU A 1 82 ? -10.958 6.071 -7.316 1.00 73.06 82 LEU A O 1
ATOM 585 N N . SER A 1 83 ? -8.876 5.260 -7.085 1.00 72.44 83 SER A N 1
ATOM 586 C CA . SER A 1 83 ? -8.232 6.281 -7.911 1.00 72.44 83 SER A CA 1
ATOM 587 C C . SER A 1 83 ? -8.588 6.108 -9.394 1.00 72.44 83 SER A C 1
ATOM 589 O O . SER A 1 83 ? -8.907 5.004 -9.841 1.00 72.44 83 SER A O 1
ATOM 591 N N . ASP A 1 84 ? -8.484 7.186 -10.178 1.00 72.81 84 ASP A N 1
ATOM 592 C CA . ASP A 1 84 ? -8.760 7.162 -11.625 1.00 72.81 84 ASP A CA 1
ATOM 593 C C . ASP A 1 84 ? -7.882 6.145 -12.375 1.00 72.81 84 ASP A C 1
ATOM 595 O O . ASP A 1 84 ? -8.331 5.504 -13.318 1.00 72.81 84 ASP A O 1
ATOM 599 N N . GLU A 1 85 ? -6.642 5.929 -11.927 1.00 70.62 85 GLU A N 1
ATOM 600 C CA . GLU A 1 85 ? -5.732 4.910 -12.481 1.00 70.62 85 GLU A CA 1
ATOM 601 C C . GLU A 1 85 ? -6.202 3.468 -12.230 1.00 70.62 85 GLU A C 1
ATOM 603 O O . GLU A 1 85 ? -5.778 2.541 -12.919 1.00 70.62 85 GLU A O 1
ATOM 608 N N . SER A 1 86 ? -7.080 3.277 -11.244 1.00 70.56 86 SER A N 1
ATOM 609 C CA . SER A 1 86 ? -7.646 1.987 -10.851 1.00 70.56 86 SER A CA 1
ATOM 610 C C . SER A 1 86 ? -9.051 1.760 -11.419 1.00 70.56 86 SER A C 1
ATOM 612 O O . SER A 1 86 ? -9.510 0.616 -11.476 1.00 70.56 86 SER A O 1
ATOM 614 N N . ALA A 1 87 ? -9.731 2.823 -11.855 1.00 66.88 87 ALA A N 1
ATOM 615 C CA . ALA A 1 87 ? -11.011 2.755 -12.543 1.00 66.88 87 ALA A CA 1
ATOM 616 C C . ALA A 1 87 ? -10.767 2.372 -14.013 1.00 66.88 87 ALA A C 1
ATOM 618 O O . ALA A 1 87 ? -10.270 3.162 -14.808 1.00 66.88 87 ALA A O 1
ATOM 619 N N . GLY A 1 88 ? -11.055 1.121 -14.377 1.00 59.50 88 GLY A N 1
ATOM 620 C CA . GLY A 1 88 ? -10.820 0.600 -15.727 1.00 59.50 88 GLY A CA 1
ATOM 621 C C . GLY A 1 88 ? -11.734 1.194 -16.797 1.00 59.50 88 GLY A C 1
ATOM 622 O O . GLY A 1 88 ? -12.688 0.524 -17.187 1.00 59.50 88 GLY A O 1
ATOM 623 N N . VAL A 1 89 ? -11.434 2.415 -17.254 1.00 51.44 89 VAL A N 1
ATOM 624 C CA . VAL A 1 89 ? -12.062 3.042 -18.433 1.00 51.44 89 VAL A CA 1
ATOM 625 C C . VAL A 1 89 ? -11.934 2.190 -19.692 1.00 51.44 89 VAL A C 1
ATOM 627 O O . VAL A 1 89 ? -10.887 1.521 -19.864 1.00 51.44 89 VAL A O 1
#

Foldseek 3Di:
DDWAQAAQPDDVHRDIDQFADDDDVPRDPQQRSCVSLQWHGDDDPPGQWDDKDWDWDDDPP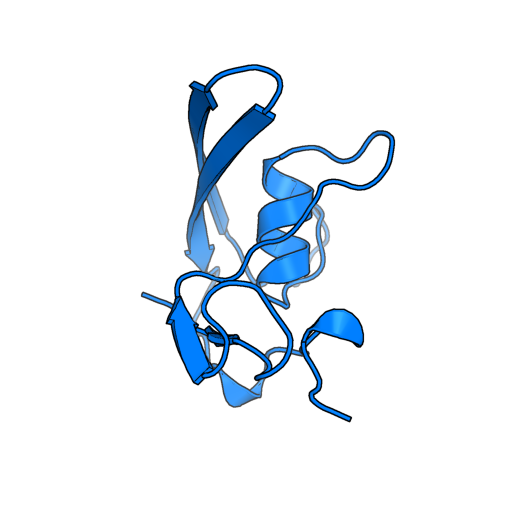DIDIDIDTDTPDDDDSVPGDHDPNRPHD

pLDDT: mean 82.05, std 14.01, range [38.62, 96.69]

Radius of gyration: 13.32 Å; chains: 1; bounding box: 36×25×32 Å

Sequence (89 aa):
MLLQLRVGWSHHGGTWGTPGGALHPAESAADGALREAGGGAGAAPGRTWCSARSRSTTTGDWRYTTVLATPAGPLDAADLVLSDESAGV

Secondary structure (DSSP, 8-state):
---EEPPTTSTTTTSEE----PPPTT--HHHHHHHHTTS--SS-TT-SEEEEEEEEEEETTEEEEEEEEEESS---GGGPPPPTTTS--